Protein AF-A0A852BN38-F1 (afdb_monomer)

Sequence (106 aa):
ESTYECGECEKSFRHHSALVVHQRIHTGERPYECSVCGKNFRVGSNLLLHYRSHTDERPFSCLDCGKGFKHNSTLIRHRRIHTGEKPYECGKCGKSFSQSSSLTRH

Nearest PDB structures (foldseek):
  2i13-assembly2_B  TM=9.665E-01  e=1.133E-12  Mus musculus
  2i13-assembly1_A  TM=9.465E-01  e=7.130E-13  Mus musculus
  6e93-assembly1_A  TM=8.999E-01  e=1.951E-11  Homo sapiens
  6e94-assembly1_A  TM=8.976E-01  e=3.100E-11  Homo sapiens
  7eyi-assembly1_G  TM=8.535E-01  e=1.497E-11  Homo sapiens

Radius of gyration: 18.81 Å; Cα contacts (8 Å, |Δi|>4): 123; chains: 1; bounding box: 44×39×38 Å

pLDDT: mean 95.56, std 3.7, range [69.75, 98.25]

Mean predicted aligned error: 4.62 Å

Secondary structure (DSSP, 8-state):
---EE-TTSS-EESSHHHHHHHHHHHH----EE-TTT--EESSHHHHHHHHHHHS----EE-TTT--EESSHHHHHHHHHHHH----EE-TTT--EESSHHHHHH-

Solvent-accessible surface area (backbone atoms only — not comparable to full-atom values): 6521 Å² total; per-residue (Å²): 132,88,63,38,70,46,95,90,48,99,52,70,25,85,42,64,71,56,40,59,54,50,49,29,70,78,75,61,50,43,88,34,64,34,92,88,77,68,52,63,25,67,42,64,70,58,42,60,59,48,53,46,72,81,42,90,62,41,88,36,62,38,86,92,74,65,54,63,24,76,41,62,72,57,43,60,58,53,49,29,72,77,70,64,50,43,89,33,62,37,93,87,78,68,55,61,23,71,41,63,70,58,48,75,73,102

Organism: NCBI:txid1218682

Structure (mmCIF, N/CA/C/O backbone):
data_AF-A0A852BN38-F1
#
_entry.id   AF-A0A852BN38-F1
#
loop_
_atom_site.group_PDB
_atom_site.id
_atom_site.type_symbol
_atom_site.label_atom_id
_atom_site.label_alt_id
_atom_site.label_comp_id
_atom_site.label_asym_id
_atom_site.label_entity_id
_atom_site.label_seq_id
_atom_site.pdbx_PDB_ins_code
_atom_site.Cartn_x
_atom_site.Cartn_y
_atom_site.Cartn_z
_atom_site.occupancy
_atom_site.B_iso_or_equiv
_atom_site.auth_seq_id
_atom_site.auth_comp_id
_atom_site.auth_asym_id
_atom_site.auth_atom_id
_atom_site.pdbx_PDB_model_num
ATOM 1 N N . GLU A 1 1 ? 28.634 4.756 6.475 1.00 69.75 1 GLU A N 1
ATOM 2 C CA . GLU A 1 1 ? 28.032 3.599 5.778 1.00 69.75 1 GLU A CA 1
ATOM 3 C C . GLU A 1 1 ? 27.902 4.003 4.316 1.00 69.75 1 GLU A C 1
ATOM 5 O O . GLU A 1 1 ? 27.262 5.013 4.052 1.00 69.75 1 GLU A O 1
ATOM 10 N N . SER A 1 2 ? 28.619 3.353 3.397 1.00 77.38 2 SER A N 1
ATOM 11 C CA . SER A 1 2 ? 28.598 3.743 1.979 1.00 77.38 2 SER A CA 1
ATOM 12 C C . SER A 1 2 ? 27.236 3.405 1.373 1.00 77.38 2 SER A C 1
ATOM 14 O O . SER A 1 2 ? 26.768 2.276 1.510 1.00 77.38 2 SER A O 1
ATOM 16 N N . THR A 1 3 ? 26.595 4.379 0.727 1.00 93.56 3 THR A N 1
ATOM 17 C CA . THR A 1 3 ? 25.294 4.203 0.061 1.00 93.56 3 THR A CA 1
ATOM 18 C C . THR A 1 3 ? 25.458 4.215 -1.456 1.00 93.56 3 THR A C 1
ATOM 20 O O . THR A 1 3 ? 26.461 4.700 -1.971 1.00 93.56 3 THR A O 1
ATOM 23 N N . TYR A 1 4 ? 24.487 3.651 -2.168 1.00 95.75 4 TYR A N 1
ATOM 24 C CA . TYR A 1 4 ? 24.432 3.634 -3.626 1.00 95.75 4 TYR A CA 1
ATOM 25 C C . TYR A 1 4 ? 23.518 4.756 -4.109 1.00 95.75 4 TYR A C 1
ATOM 27 O O . TYR A 1 4 ? 22.318 4.730 -3.836 1.00 95.75 4 TYR A O 1
ATOM 35 N N . GLU A 1 5 ? 24.079 5.731 -4.810 1.00 96.31 5 GLU A N 1
ATOM 36 C CA . GLU A 1 5 ? 23.364 6.921 -5.273 1.00 96.31 5 GLU A CA 1
ATOM 37 C C . GLU A 1 5 ? 22.785 6.718 -6.677 1.00 96.31 5 GLU A C 1
ATOM 39 O O . GLU A 1 5 ? 23.382 6.057 -7.530 1.00 96.31 5 GLU A O 1
ATOM 44 N N . CYS A 1 6 ? 21.596 7.268 -6.919 1.00 96.69 6 CYS A N 1
ATOM 45 C CA . CYS A 1 6 ? 21.008 7.304 -8.250 1.00 96.69 6 CYS A CA 1
ATOM 46 C C . CYS A 1 6 ? 21.599 8.463 -9.062 1.00 96.69 6 CYS A C 1
ATOM 48 O O . CYS A 1 6 ? 21.598 9.601 -8.616 1.00 96.69 6 CYS A O 1
ATOM 50 N N . GLY A 1 7 ? 22.059 8.194 -10.286 1.00 95.69 7 GLY A N 1
ATOM 51 C CA . GLY A 1 7 ? 22.589 9.242 -11.170 1.00 95.69 7 GLY A CA 1
ATOM 52 C C . GLY A 1 7 ? 21.525 10.179 -11.760 1.00 95.69 7 GLY A C 1
ATOM 53 O O . GLY A 1 7 ? 21.869 11.205 -12.331 1.00 95.69 7 GLY A O 1
ATOM 54 N N . GLU A 1 8 ? 20.240 9.834 -11.637 1.00 96.12 8 GLU A N 1
ATOM 55 C CA . GLU A 1 8 ? 19.124 10.585 -12.231 1.00 96.12 8 GLU A CA 1
ATOM 56 C C . GLU A 1 8 ? 18.252 11.316 -11.198 1.00 96.12 8 GLU A C 1
ATOM 58 O O . GLU A 1 8 ? 17.352 12.076 -11.560 1.00 96.12 8 GLU A O 1
ATOM 63 N N . CYS A 1 9 ? 18.468 11.070 -9.903 1.00 96.12 9 CYS A N 1
ATOM 64 C CA . CYS A 1 9 ? 17.806 11.796 -8.823 1.00 96.12 9 CYS A CA 1
ATOM 65 C C . CYS A 1 9 ? 18.590 11.687 -7.513 1.00 96.12 9 CYS A C 1
ATOM 67 O O . CYS A 1 9 ? 19.410 10.800 -7.337 1.00 96.12 9 CYS A O 1
ATOM 69 N N . GLU A 1 10 ? 18.261 12.521 -6.533 1.00 94.56 10 GLU A N 1
ATOM 70 C CA . GLU A 1 10 ? 18.983 12.620 -5.253 1.00 94.56 10 GLU A CA 1
ATOM 71 C C . GLU A 1 10 ? 18.711 11.457 -4.271 1.00 94.56 10 GLU A C 1
ATOM 73 O O . GLU A 1 10 ? 18.860 11.594 -3.057 1.00 94.56 10 GLU A O 1
ATOM 78 N N . LYS A 1 11 ? 18.257 10.294 -4.758 1.00 96.50 11 LYS A N 1
ATOM 79 C CA . LYS A 1 11 ? 17.959 9.137 -3.903 1.00 96.50 11 LYS A CA 1
ATOM 80 C C . LYS A 1 11 ? 19.181 8.252 -3.724 1.00 96.50 11 LYS A C 1
ATOM 82 O O . LYS A 1 11 ? 19.798 7.828 -4.699 1.00 96.50 11 LYS A O 1
ATOM 87 N N . SER A 1 12 ? 19.441 7.879 -2.475 1.00 96.38 12 SER A N 1
ATOM 88 C CA . SER A 1 12 ? 20.456 6.901 -2.099 1.00 96.38 12 SER A CA 1
ATOM 89 C C . SER A 1 12 ? 19.835 5.635 -1.504 1.00 96.38 12 SER A C 1
ATOM 91 O O . SER A 1 12 ? 18.755 5.646 -0.906 1.00 96.38 12 SER A O 1
ATOM 93 N N . PHE A 1 13 ? 20.513 4.508 -1.703 1.00 96.44 13 PHE A N 1
ATOM 94 C CA . PHE A 1 13 ? 20.042 3.184 -1.321 1.00 96.44 13 PHE A CA 1
ATOM 95 C C . PHE A 1 13 ? 21.107 2.441 -0.530 1.00 96.44 13 PHE A C 1
ATOM 97 O O . PHE A 1 13 ? 22.295 2.500 -0.834 1.00 96.44 13 PHE A O 1
ATOM 104 N N . ARG A 1 14 ? 20.674 1.663 0.463 1.00 95.69 14 ARG A N 1
ATOM 105 C CA . ARG A 1 14 ? 21.578 0.833 1.270 1.00 95.69 14 ARG A CA 1
ATOM 106 C C . ARG A 1 14 ? 22.191 -0.329 0.484 1.00 95.69 14 ARG A C 1
ATOM 108 O O . ARG A 1 14 ? 23.298 -0.762 0.775 1.00 95.69 14 ARG A O 1
ATOM 115 N N . HIS A 1 15 ? 21.465 -0.848 -0.503 1.00 95.00 15 HIS A N 1
ATOM 116 C CA . HIS A 1 15 ? 21.872 -2.008 -1.291 1.00 95.00 15 HIS A CA 1
ATOM 117 C C . HIS A 1 15 ? 21.846 -1.677 -2.781 1.00 95.00 15 HIS A C 1
ATOM 119 O O . HIS A 1 15 ? 20.881 -1.083 -3.263 1.00 95.00 15 HIS A O 1
ATOM 125 N N . HIS A 1 16 ? 22.854 -2.144 -3.521 1.00 95.06 16 HIS A N 1
ATOM 126 C CA . HIS A 1 16 ? 22.928 -1.978 -4.974 1.00 95.06 16 HIS A CA 1
ATOM 127 C C . HIS A 1 16 ? 21.684 -2.529 -5.688 1.00 95.06 16 HIS A C 1
ATOM 129 O O . HIS A 1 16 ? 21.141 -1.892 -6.583 1.00 95.06 16 HIS A O 1
ATOM 135 N N . SER A 1 17 ? 21.164 -3.680 -5.248 1.00 94.56 17 SER A N 1
ATOM 136 C CA . SER A 1 17 ? 19.939 -4.268 -5.806 1.00 94.56 17 SER A CA 1
ATOM 137 C C . SER A 1 17 ? 18.724 -3.340 -5.695 1.00 94.56 17 SER A C 1
ATOM 139 O O . SER A 1 17 ? 17.889 -3.310 -6.598 1.00 94.56 17 SER A O 1
ATOM 141 N N . ALA A 1 18 ? 18.633 -2.549 -4.622 1.00 95.75 18 ALA A N 1
ATOM 142 C CA . ALA A 1 18 ? 17.571 -1.565 -4.457 1.00 95.75 18 ALA A CA 1
ATOM 143 C C . ALA A 1 18 ? 17.742 -0.379 -5.418 1.00 95.75 18 ALA A C 1
ATOM 145 O O . ALA A 1 18 ? 16.745 0.067 -5.984 1.00 95.75 18 ALA A O 1
ATOM 146 N N . LEU A 1 19 ? 18.981 0.071 -5.663 1.00 96.50 19 LEU A N 1
ATOM 147 C CA . LEU A 1 19 ? 19.276 1.078 -6.687 1.00 96.50 19 LEU A CA 1
ATOM 148 C C . LEU A 1 19 ? 18.883 0.581 -8.090 1.00 96.50 19 LEU A C 1
ATOM 150 O O . LEU A 1 19 ? 18.173 1.284 -8.804 1.00 96.50 19 LEU A O 1
ATOM 154 N N . VAL A 1 20 ? 19.258 -0.647 -8.461 1.00 95.69 20 VAL A N 1
ATOM 155 C CA . VAL A 1 20 ? 18.915 -1.236 -9.772 1.00 95.69 20 VAL A CA 1
ATOM 156 C C . VAL A 1 20 ? 17.399 -1.305 -9.972 1.00 95.69 20 VAL A C 1
ATOM 158 O O . VAL A 1 20 ? 16.873 -0.916 -11.013 1.00 95.69 20 VAL A O 1
ATOM 161 N N . VAL A 1 21 ? 16.656 -1.755 -8.957 1.00 96.25 21 VAL A N 1
ATOM 162 C CA . VAL A 1 21 ? 15.186 -1.770 -9.021 1.00 96.25 21 VAL A CA 1
ATOM 163 C C . VAL A 1 21 ? 14.616 -0.351 -9.098 1.00 96.25 21 VAL A C 1
ATOM 165 O O . VAL A 1 21 ? 13.630 -0.125 -9.802 1.00 96.25 21 VAL A O 1
ATOM 168 N N . HIS A 1 22 ? 15.215 0.608 -8.392 1.00 96.44 22 HIS A N 1
ATOM 169 C CA . HIS A 1 22 ? 14.811 2.008 -8.434 1.00 96.44 22 HIS A CA 1
ATOM 170 C C . HIS A 1 22 ? 15.004 2.632 -9.822 1.00 96.44 22 HIS A C 1
ATOM 172 O O . HIS A 1 22 ? 14.106 3.342 -10.273 1.00 96.44 22 HIS A O 1
ATOM 178 N N . GLN A 1 23 ? 16.091 2.320 -10.531 1.00 97.12 23 GLN A N 1
ATOM 179 C CA . GLN A 1 23 ? 16.360 2.834 -11.881 1.00 97.12 23 GLN A CA 1
ATOM 180 C C . GLN A 1 23 ? 15.243 2.507 -12.886 1.00 97.12 23 GLN A C 1
ATOM 182 O O . GLN A 1 23 ? 14.974 3.293 -13.790 1.00 97.12 23 GLN A O 1
ATOM 187 N N . ARG A 1 24 ? 14.469 1.435 -12.666 1.00 97.25 24 ARG A N 1
ATOM 188 C CA . ARG A 1 24 ? 13.256 1.128 -13.455 1.00 97.25 24 ARG A CA 1
ATOM 189 C C . ARG A 1 24 ? 12.181 2.216 -13.406 1.00 97.25 24 ARG A C 1
ATOM 191 O O . ARG A 1 24 ? 11.233 2.219 -14.197 1.00 97.25 24 ARG A O 1
ATOM 198 N N . ILE A 1 25 ? 12.257 3.119 -12.429 1.00 96.69 25 ILE A N 1
ATOM 199 C CA . ILE A 1 25 ? 11.385 4.292 -12.358 1.00 96.69 25 ILE A CA 1
ATOM 200 C C . ILE A 1 25 ? 11.671 5.244 -13.509 1.00 96.69 25 ILE A C 1
ATOM 202 O O . ILE A 1 25 ? 10.716 5.726 -14.118 1.00 96.69 25 ILE A O 1
ATOM 206 N N . HIS A 1 26 ? 12.949 5.427 -13.808 1.00 96.75 26 HIS A N 1
ATOM 207 C CA . HIS A 1 26 ? 13.458 6.316 -14.832 1.00 96.75 26 HIS A CA 1
ATOM 208 C C . HIS A 1 26 ? 13.314 5.724 -16.233 1.00 96.75 26 HIS A C 1
ATOM 210 O O . HIS A 1 26 ? 12.730 6.347 -17.113 1.00 96.75 26 HIS A O 1
ATOM 216 N N . THR A 1 27 ? 13.730 4.469 -16.413 1.00 96.19 27 THR A N 1
ATOM 217 C CA . THR A 1 27 ? 13.652 3.787 -17.718 1.00 96.19 27 THR A CA 1
ATOM 218 C C . THR A 1 27 ? 12.229 3.391 -18.113 1.00 96.19 27 THR A C 1
ATOM 220 O O . THR A 1 27 ? 11.961 3.074 -19.267 1.00 96.19 27 THR A O 1
ATOM 223 N N . GLY A 1 28 ? 11.307 3.342 -17.148 1.00 95.81 28 GLY A N 1
ATOM 224 C CA . GLY A 1 28 ? 9.951 2.843 -17.365 1.00 95.81 28 GLY A CA 1
ATOM 225 C C . GLY A 1 28 ? 9.844 1.317 -17.464 1.00 95.81 28 GLY A C 1
ATOM 226 O O . GLY A 1 28 ? 8.726 0.820 -17.594 1.00 95.81 28 GLY A O 1
ATOM 227 N N . GLU A 1 29 ? 10.950 0.574 -17.341 1.00 97.31 29 GLU A N 1
ATOM 228 C CA . GLU A 1 29 ? 10.983 -0.889 -17.438 1.00 97.31 29 GLU A CA 1
ATOM 229 C C . GLU A 1 29 ? 10.033 -1.547 -16.420 1.00 97.31 29 GLU A C 1
ATOM 231 O O . GLU A 1 29 ? 10.055 -1.250 -15.222 1.00 97.31 29 GLU A O 1
ATOM 236 N N . ARG A 1 30 ? 9.189 -2.476 -16.882 1.00 97.25 30 ARG A N 1
ATOM 237 C CA . ARG A 1 30 ? 8.262 -3.247 -16.037 1.00 97.25 30 ARG A CA 1
ATOM 238 C C . ARG A 1 30 ? 8.322 -4.736 -16.399 1.00 97.25 30 ARG A C 1
ATOM 240 O O . ARG A 1 30 ? 7.440 -5.217 -17.104 1.00 97.25 30 ARG A O 1
ATOM 247 N N . PRO A 1 31 ? 9.336 -5.475 -15.918 1.00 96.94 31 PRO A N 1
ATOM 248 C CA . PRO A 1 31 ? 9.600 -6.842 -16.384 1.00 96.94 31 PRO A CA 1
ATOM 249 C C . PRO A 1 31 ? 8.546 -7.873 -15.981 1.00 96.94 31 PRO A C 1
ATOM 251 O O . PRO A 1 31 ? 8.499 -8.961 -16.540 1.00 96.94 31 PRO A O 1
ATOM 254 N N . TYR A 1 32 ? 7.738 -7.574 -14.963 1.00 98.06 32 TYR A N 1
ATOM 255 C CA . TYR A 1 32 ? 6.848 -8.556 -14.353 1.00 98.06 32 TYR A CA 1
ATOM 256 C C . TYR A 1 32 ? 5.422 -8.360 -14.847 1.00 98.06 32 TYR A C 1
ATOM 258 O O . TYR A 1 32 ? 4.750 -7.427 -14.414 1.00 98.06 32 TYR A O 1
ATOM 266 N N . GLU A 1 33 ? 4.954 -9.234 -15.729 1.00 98.12 33 GLU A N 1
ATOM 267 C CA . GLU A 1 33 ? 3.604 -9.192 -16.291 1.00 98.12 33 GLU A CA 1
ATOM 268 C C . GLU A 1 33 ? 2.618 -10.070 -15.510 1.00 98.12 33 GLU A C 1
ATOM 270 O O . GLU A 1 33 ? 2.939 -11.177 -15.075 1.00 98.12 33 GLU A O 1
ATOM 275 N N . CYS A 1 34 ? 1.395 -9.577 -15.334 1.00 97.94 34 CYS A N 1
ATOM 276 C CA . CYS A 1 34 ? 0.280 -10.374 -14.853 1.00 97.94 34 CYS A CA 1
ATOM 277 C C . CYS A 1 34 ? -0.323 -11.194 -15.990 1.00 97.94 34 CYS A C 1
ATOM 279 O O . CYS A 1 34 ? -0.936 -10.629 -16.890 1.00 97.94 34 CYS A O 1
ATOM 281 N N . SER A 1 35 ? -0.259 -12.520 -15.892 1.00 97.19 35 SER A N 1
ATOM 282 C CA . SER A 1 35 ? -0.818 -13.420 -16.909 1.00 97.19 35 SER A CA 1
ATOM 283 C C . SER A 1 35 ? -2.348 -13.379 -17.012 1.00 97.19 35 SER A C 1
ATOM 285 O O . SER A 1 35 ? -2.905 -13.870 -17.985 1.00 97.19 35 SER A O 1
ATOM 287 N N . VAL A 1 36 ? -3.039 -12.801 -16.022 1.00 96.88 36 VAL A N 1
ATOM 288 C CA . VAL A 1 36 ? -4.509 -12.717 -15.998 1.00 96.88 36 VAL A CA 1
ATOM 289 C C . VAL A 1 36 ? -5.024 -11.473 -16.727 1.00 96.88 36 VAL A C 1
ATOM 291 O O . VAL A 1 36 ? -6.076 -11.531 -17.353 1.00 96.88 36 VAL A O 1
ATOM 294 N N . CYS A 1 37 ? -4.320 -10.339 -16.647 1.00 97.38 37 CYS A N 1
ATOM 295 C CA . CYS A 1 37 ? -4.798 -9.070 -17.216 1.00 97.38 37 CYS A CA 1
ATOM 296 C C . CYS A 1 37 ? -3.766 -8.297 -18.051 1.00 97.38 37 CYS A C 1
ATOM 298 O O . CYS A 1 37 ? -4.039 -7.169 -18.453 1.00 97.38 37 CYS A O 1
ATOM 300 N N . GLY A 1 38 ? -2.573 -8.855 -18.270 1.00 97.25 38 GLY A N 1
ATOM 301 C CA . GLY A 1 38 ? -1.486 -8.235 -19.036 1.00 97.25 38 GLY A CA 1
ATOM 302 C C . GLY A 1 38 ? -0.809 -7.049 -18.344 1.00 97.25 38 GLY A C 1
ATOM 303 O O . GLY A 1 38 ? 0.021 -6.368 -18.933 1.00 97.25 38 GLY A O 1
ATOM 304 N N . LYS A 1 39 ? -1.155 -6.735 -17.088 1.00 97.88 39 LYS A N 1
ATOM 305 C CA . LYS A 1 39 ? -0.597 -5.566 -16.394 1.00 97.88 39 LYS A CA 1
ATOM 306 C C . LYS A 1 39 ? 0.848 -5.806 -15.952 1.00 97.88 39 LYS A C 1
ATOM 308 O O . LYS A 1 39 ? 1.120 -6.765 -15.234 1.00 97.88 39 LYS A O 1
ATOM 313 N N . ASN A 1 40 ? 1.752 -4.882 -16.284 1.00 97.50 40 ASN A N 1
ATOM 314 C CA . ASN A 1 40 ? 3.169 -4.978 -15.919 1.00 97.50 40 ASN A CA 1
ATOM 315 C C . ASN A 1 40 ? 3.549 -4.212 -14.635 1.00 97.50 40 ASN A C 1
ATOM 317 O O . ASN A 1 40 ? 3.032 -3.128 -14.339 1.00 97.50 40 ASN A O 1
ATOM 321 N N . PHE A 1 41 ? 4.544 -4.737 -13.916 1.00 97.56 41 PHE A N 1
ATOM 322 C CA . PHE A 1 41 ? 5.085 -4.222 -12.659 1.00 97.56 41 PHE A CA 1
ATOM 323 C C . PHE A 1 41 ? 6.616 -4.131 -12.699 1.00 97.56 41 PHE A C 1
ATOM 325 O O . PHE A 1 41 ? 7.295 -4.931 -13.337 1.00 97.56 41 PHE A O 1
ATOM 332 N N . ARG A 1 42 ? 7.179 -3.162 -11.962 1.00 96.06 42 ARG A N 1
ATOM 333 C CA . ARG A 1 42 ? 8.640 -2.974 -11.819 1.00 96.06 42 ARG A CA 1
ATOM 334 C C . ARG A 1 42 ? 9.299 -3.998 -10.890 1.00 96.06 42 ARG A C 1
ATOM 336 O O . ARG A 1 42 ? 10.501 -4.228 -10.985 1.00 96.06 42 ARG A O 1
ATOM 343 N N . VAL A 1 43 ? 8.523 -4.578 -9.970 1.00 96.25 43 VAL A N 1
ATOM 344 C CA . VAL A 1 43 ? 8.998 -5.465 -8.894 1.00 96.25 43 VAL A CA 1
ATOM 345 C C . VAL A 1 43 ? 8.083 -6.682 -8.795 1.00 96.25 43 VAL A C 1
ATOM 347 O O . VAL A 1 43 ? 6.863 -6.520 -8.759 1.00 96.25 43 VAL A O 1
ATOM 350 N N . GLY A 1 44 ? 8.657 -7.884 -8.699 1.00 96.25 44 GLY A N 1
ATOM 351 C CA . GLY A 1 44 ? 7.897 -9.139 -8.659 1.00 96.25 44 GLY A CA 1
ATOM 352 C C . GLY A 1 44 ? 6.973 -9.267 -7.443 1.00 96.25 44 GLY A C 1
ATOM 353 O O . GLY A 1 44 ? 5.856 -9.760 -7.566 1.00 96.25 44 GLY A O 1
ATOM 354 N N . SER A 1 45 ? 7.367 -8.735 -6.283 1.00 93.81 45 SER A N 1
ATOM 355 C CA . SER A 1 45 ? 6.504 -8.707 -5.092 1.00 93.81 45 SER A CA 1
ATOM 356 C C . SER A 1 45 ? 5.228 -7.882 -5.301 1.00 93.81 45 SER A C 1
ATOM 358 O O . SER A 1 45 ? 4.175 -8.247 -4.780 1.00 93.81 45 SER A O 1
ATOM 360 N N . ASN A 1 46 ? 5.283 -6.817 -6.109 1.00 95.12 46 ASN A N 1
ATOM 361 C CA . ASN A 1 46 ? 4.098 -6.033 -6.463 1.00 95.12 46 ASN A CA 1
ATOM 362 C C . ASN A 1 46 ? 3.167 -6.807 -7.400 1.00 95.12 46 ASN A C 1
ATOM 364 O O . ASN A 1 46 ? 1.952 -6.701 -7.251 1.00 95.12 46 ASN A O 1
ATOM 368 N N . LEU A 1 47 ? 3.717 -7.606 -8.321 1.00 96.12 47 LEU A N 1
ATOM 369 C CA . LEU A 1 47 ? 2.925 -8.518 -9.147 1.00 96.12 47 LEU A CA 1
ATOM 370 C C . LEU A 1 47 ? 2.234 -9.585 -8.278 1.00 96.12 47 LEU A C 1
ATOM 372 O O . LEU A 1 47 ? 1.031 -9.794 -8.407 1.00 96.12 47 LEU A O 1
ATOM 376 N N . LEU A 1 48 ? 2.957 -10.206 -7.339 1.00 92.94 48 LEU A N 1
ATOM 377 C CA . LEU A 1 48 ? 2.378 -11.188 -6.414 1.00 92.94 48 LEU A CA 1
ATOM 378 C C . LEU A 1 48 ? 1.247 -10.581 -5.571 1.00 92.94 48 LEU A C 1
ATOM 380 O O . LEU A 1 48 ? 0.187 -11.180 -5.404 1.00 92.94 48 LEU A O 1
ATOM 384 N N . LEU A 1 49 ? 1.450 -9.360 -5.074 1.00 91.56 49 LEU A N 1
ATOM 385 C CA . LEU A 1 49 ? 0.421 -8.626 -4.346 1.00 91.56 49 LEU A CA 1
ATOM 386 C C . LEU A 1 49 ? -0.795 -8.320 -5.230 1.00 91.56 49 LEU A C 1
ATOM 388 O O . LEU A 1 49 ? -1.932 -8.408 -4.767 1.00 91.56 49 LEU A O 1
ATOM 392 N N . HIS A 1 50 ? -0.554 -7.968 -6.492 1.00 93.81 50 HIS A N 1
ATOM 393 C CA . HIS A 1 50 ? -1.595 -7.686 -7.466 1.00 93.81 50 HIS A CA 1
ATOM 394 C C . HIS A 1 50 ? -2.421 -8.922 -7.826 1.00 93.81 50 HIS A C 1
ATOM 396 O O . HIS A 1 50 ? -3.631 -8.776 -7.987 1.00 93.81 50 HIS A O 1
ATOM 402 N N . TYR A 1 51 ? -1.841 -10.126 -7.873 1.00 93.44 51 TYR A N 1
ATOM 403 C CA . TYR A 1 51 ? -2.609 -11.354 -8.124 1.00 93.44 51 TYR A CA 1
ATOM 404 C C . TYR A 1 51 ? -3.768 -11.540 -7.138 1.00 93.44 51 TYR A C 1
ATOM 406 O O . TYR A 1 51 ? -4.846 -11.977 -7.536 1.00 93.44 51 TYR A O 1
ATOM 414 N N . ARG A 1 52 ? -3.624 -11.072 -5.892 1.00 90.62 52 ARG A N 1
ATOM 415 C CA . ARG A 1 52 ? -4.721 -11.079 -4.907 1.00 90.62 52 ARG A CA 1
ATOM 416 C C . ARG A 1 52 ? -5.919 -10.225 -5.319 1.00 90.62 52 ARG A C 1
ATOM 418 O O . ARG A 1 52 ? -7.006 -10.376 -4.773 1.00 90.62 52 ARG A O 1
ATOM 425 N N . SER A 1 53 ? -5.754 -9.291 -6.254 1.00 91.12 53 SER A N 1
ATOM 426 C CA . SER A 1 53 ? -6.876 -8.524 -6.800 1.00 91.12 53 SER A CA 1
ATOM 427 C C . SER A 1 53 ? -7.777 -9.370 -7.701 1.00 91.12 53 SER A C 1
ATOM 429 O O . SER A 1 53 ? -8.979 -9.126 -7.694 1.00 91.12 53 SER A O 1
ATOM 431 N N . HIS A 1 54 ? -7.228 -10.394 -8.364 1.00 93.31 54 HIS A N 1
ATOM 432 C CA . HIS A 1 54 ? -7.971 -11.342 -9.201 1.00 93.31 54 HIS A CA 1
ATOM 433 C C . HIS A 1 54 ? -8.664 -12.443 -8.395 1.00 93.31 54 HIS A C 1
ATOM 435 O O . HIS A 1 54 ? -9.628 -13.031 -8.869 1.00 93.31 54 HIS A O 1
ATOM 441 N N . THR A 1 55 ? -8.198 -12.710 -7.177 1.00 89.38 55 THR A N 1
ATOM 442 C CA . THR A 1 55 ? -8.796 -13.696 -6.270 1.00 89.38 55 THR A CA 1
ATOM 443 C C . THR A 1 55 ? -9.662 -13.017 -5.212 1.00 89.38 55 THR A C 1
ATOM 445 O O . THR A 1 55 ? -9.355 -11.903 -4.786 1.00 89.38 55 THR A O 1
ATOM 448 N N . ASP A 1 56 ? -10.663 -13.705 -4.669 1.00 88.31 56 ASP A N 1
ATOM 449 C CA . ASP A 1 56 ? -11.405 -13.230 -3.487 1.00 88.31 56 ASP A CA 1
ATOM 450 C C . ASP A 1 56 ? -10.735 -13.564 -2.145 1.00 88.31 56 ASP A C 1
ATOM 452 O O . ASP A 1 56 ? -11.306 -13.332 -1.078 1.00 88.31 56 ASP A O 1
ATOM 456 N N . GLU A 1 57 ? -9.487 -14.039 -2.180 1.00 89.56 57 GLU A N 1
ATOM 457 C CA . GLU A 1 57 ? -8.696 -14.347 -0.993 1.00 89.56 57 GLU A CA 1
ATOM 458 C C . GLU A 1 57 ? -8.535 -13.120 -0.076 1.00 89.56 57 GLU A C 1
ATOM 460 O O . GLU A 1 57 ? -8.086 -12.040 -0.481 1.00 89.56 57 GLU A O 1
ATOM 465 N N . ARG A 1 58 ? -8.894 -13.294 1.198 1.00 92.56 58 ARG A N 1
ATOM 466 C CA . ARG A 1 58 ? -8.797 -12.275 2.251 1.00 92.56 58 ARG A CA 1
ATOM 467 C C . ARG A 1 58 ? -8.046 -12.850 3.453 1.00 92.56 58 ARG A C 1
ATOM 469 O O . ARG A 1 58 ? -8.670 -13.128 4.474 1.00 92.56 58 ARG A O 1
ATOM 476 N N . PRO A 1 59 ? -6.717 -13.019 3.352 1.00 92.62 59 PRO A N 1
ATOM 477 C CA . PRO A 1 59 ? -5.933 -13.716 4.372 1.00 92.62 59 PRO A CA 1
ATOM 478 C C . PRO A 1 59 ? -5.809 -12.931 5.686 1.00 92.62 59 PRO A C 1
ATOM 480 O O . PRO A 1 59 ? -5.373 -13.479 6.693 1.00 92.62 59 PRO A O 1
ATOM 483 N N . PHE A 1 60 ? -6.177 -11.646 5.700 1.00 95.62 60 PHE A N 1
ATOM 484 C CA . PHE A 1 60 ? -6.086 -10.798 6.886 1.00 95.62 60 PHE A CA 1
ATOM 485 C C . PHE A 1 60 ? -7.477 -10.504 7.440 1.00 95.62 60 PHE A C 1
ATOM 487 O O . PHE A 1 60 ? -8.223 -9.727 6.847 1.00 95.62 60 PHE A O 1
ATOM 494 N N . SER A 1 61 ? -7.822 -11.078 8.587 1.00 97.56 61 SER A N 1
ATOM 495 C CA . SER A 1 61 ? -9.105 -10.861 9.262 1.00 97.56 61 SER A CA 1
ATOM 496 C C . SER A 1 61 ? -8.972 -9.933 10.467 1.00 97.56 61 SER A C 1
ATOM 498 O O . SER A 1 61 ? -8.012 -10.000 11.232 1.00 97.56 61 SER A O 1
ATOM 500 N N . CYS A 1 62 ? -9.962 -9.066 10.659 1.00 97.94 62 CYS A N 1
ATOM 501 C CA . CYS A 1 62 ? -10.103 -8.300 11.890 1.00 97.94 62 CYS A CA 1
ATOM 502 C C . CYS A 1 62 ? -10.671 -9.194 12.992 1.00 97.94 62 CYS A C 1
ATOM 504 O O . CYS A 1 62 ? -11.740 -9.767 12.814 1.00 97.94 62 CYS A O 1
ATOM 506 N N . LEU A 1 63 ? -9.975 -9.288 14.125 1.00 96.62 63 LEU A N 1
ATOM 507 C CA . LEU A 1 63 ? -10.433 -10.088 15.265 1.00 96.62 63 LEU A CA 1
ATOM 508 C C . LEU A 1 63 ? -11.634 -9.456 15.982 1.00 96.62 63 LEU A C 1
ATOM 510 O O . LEU A 1 63 ? -12.459 -10.181 16.520 1.00 96.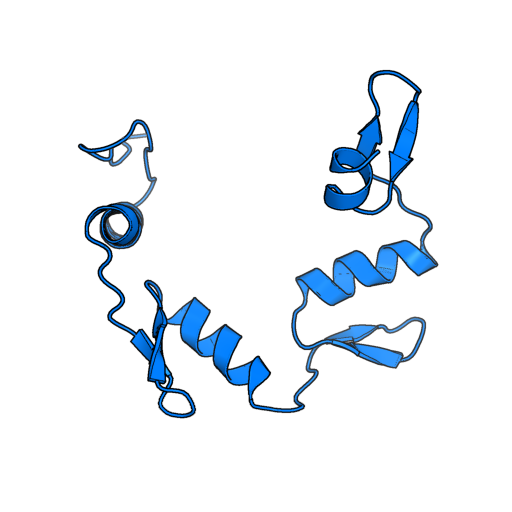62 63 LEU A O 1
ATOM 514 N N . ASP A 1 64 ? -11.772 -8.129 15.923 1.00 96.25 64 ASP A N 1
ATOM 515 C CA . ASP A 1 64 ? -12.854 -7.406 16.602 1.00 96.25 64 ASP A CA 1
ATOM 516 C C . ASP A 1 64 ? -14.215 -7.576 15.896 1.00 96.25 64 ASP A C 1
ATOM 518 O O . ASP A 1 64 ? -15.260 -7.520 16.535 1.00 96.25 64 ASP A O 1
ATOM 522 N N . CYS A 1 65 ? -14.230 -7.765 14.568 1.00 97.31 65 CYS A N 1
ATOM 523 C CA . CYS A 1 65 ? -15.4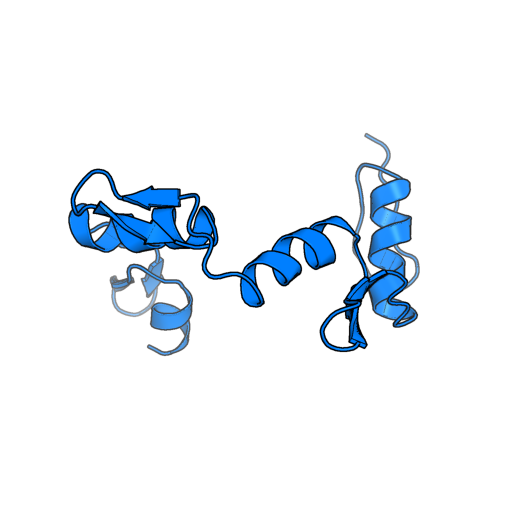75 -7.805 13.781 1.00 97.31 65 CYS A CA 1
ATOM 524 C C . CYS A 1 65 ? -15.533 -8.879 12.679 1.00 97.31 65 CYS A C 1
ATOM 526 O O . CYS A 1 65 ? -16.458 -8.883 11.870 1.00 97.31 65 CYS A O 1
ATOM 528 N N . GLY A 1 66 ? -14.525 -9.746 12.571 1.00 96.62 66 GLY A N 1
ATOM 529 C CA . GLY A 1 66 ? -14.448 -10.824 11.575 1.00 96.62 66 GLY A CA 1
ATOM 530 C C . GLY A 1 66 ? -14.199 -10.380 10.127 1.00 96.62 66 GLY A C 1
ATOM 531 O O . GLY A 1 66 ? -14.019 -11.216 9.244 1.00 96.62 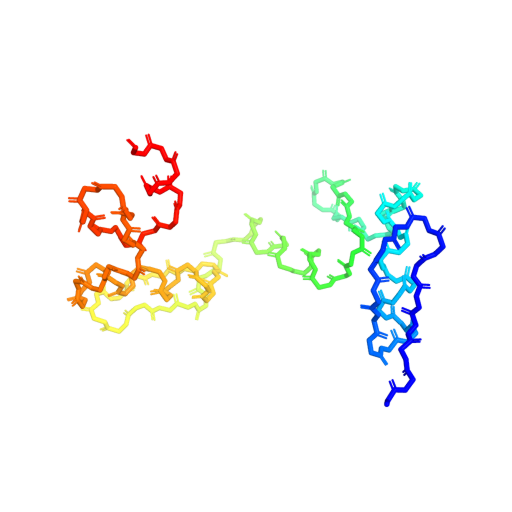66 GLY A O 1
ATOM 532 N N . LYS A 1 67 ? -14.163 -9.073 9.833 1.00 97.38 67 LYS A N 1
ATOM 533 C CA . LYS A 1 67 ? -14.041 -8.572 8.455 1.00 97.38 67 LYS A CA 1
ATOM 534 C C . LYS A 1 67 ? -12.688 -8.935 7.827 1.00 97.38 67 LYS A C 1
ATOM 536 O O . LYS A 1 67 ? -11.640 -8.615 8.385 1.00 97.38 67 LYS A O 1
ATOM 541 N N . GLY A 1 68 ? -12.718 -9.546 6.639 1.00 96.31 68 GLY A N 1
ATOM 542 C CA . GLY A 1 68 ? -11.528 -9.945 5.876 1.00 96.31 68 GLY A CA 1
ATOM 543 C C . GLY A 1 68 ? -11.006 -8.882 4.895 1.00 96.31 68 GLY A C 1
ATOM 544 O O . GLY A 1 68 ? -11.779 -8.176 4.236 1.00 96.31 68 GLY A O 1
ATOM 545 N N . PHE A 1 69 ? -9.684 -8.820 4.729 1.00 95.19 69 PHE A N 1
ATOM 546 C CA . PHE A 1 69 ? -8.949 -7.878 3.883 1.00 95.19 69 PHE A CA 1
ATOM 547 C C . PHE A 1 69 ? -7.888 -8.582 3.026 1.00 95.19 69 PHE A C 1
ATOM 549 O O . PHE A 1 69 ? -7.235 -9.528 3.462 1.00 95.19 69 PHE A O 1
ATOM 556 N N . LYS A 1 70 ? -7.662 -8.061 1.811 1.00 92.38 70 LYS A N 1
ATOM 557 C CA . LYS A 1 70 ? -6.634 -8.558 0.872 1.00 92.38 70 LYS A CA 1
ATOM 558 C C . LYS A 1 70 ? -5.199 -8.173 1.277 1.00 92.38 70 LYS A C 1
ATOM 560 O O . LYS A 1 70 ? -4.227 -8.819 0.877 1.00 92.38 70 LYS A O 1
ATOM 565 N N . HIS A 1 71 ? -5.048 -7.103 2.065 1.00 91.94 71 HIS A N 1
ATOM 566 C CA . HIS A 1 71 ? -3.754 -6.536 2.462 1.00 91.94 71 HIS A CA 1
ATOM 567 C C . HIS A 1 71 ? -3.715 -6.187 3.954 1.00 91.94 71 HIS A C 1
ATOM 569 O O . HIS A 1 71 ? -4.634 -5.541 4.461 1.00 91.94 71 HIS A O 1
ATOM 575 N N . ASN A 1 72 ? -2.605 -6.515 4.623 1.00 93.81 72 ASN A N 1
ATOM 576 C CA . ASN A 1 72 ? -2.396 -6.227 6.045 1.00 93.81 72 ASN A CA 1
ATOM 577 C C . ASN A 1 72 ? -2.483 -4.725 6.368 1.00 93.81 72 ASN A C 1
ATOM 579 O O . ASN A 1 72 ? -3.143 -4.322 7.317 1.00 93.81 72 ASN A O 1
ATOM 583 N N . SER A 1 73 ? -1.902 -3.865 5.526 1.00 93.56 73 SER A N 1
ATOM 584 C CA . SER A 1 73 ? -1.991 -2.405 5.691 1.00 93.56 73 SER A CA 1
ATOM 585 C C . SER A 1 73 ? -3.437 -1.895 5.720 1.00 93.56 73 SER A C 1
ATOM 587 O O . SER A 1 73 ? -3.757 -0.948 6.439 1.00 93.56 73 SER A O 1
ATOM 5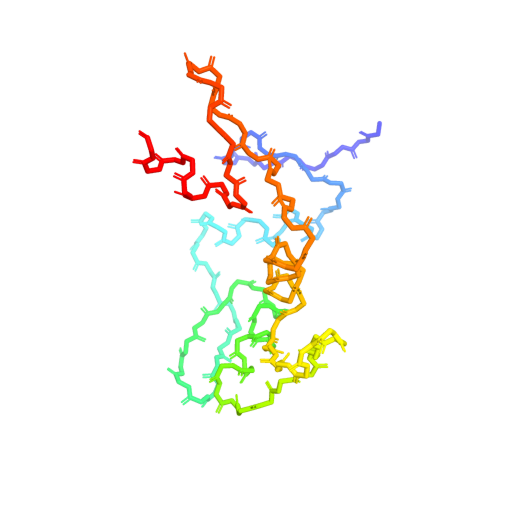89 N N . THR A 1 74 ? -4.336 -2.550 4.976 1.00 95.38 74 THR A N 1
ATOM 590 C CA . THR A 1 74 ? -5.762 -2.207 4.976 1.00 95.38 74 THR A CA 1
ATOM 591 C C . THR A 1 74 ? -6.440 -2.651 6.269 1.00 95.38 74 THR A C 1
ATOM 593 O O . THR A 1 74 ? -7.247 -1.889 6.797 1.00 95.38 74 THR A O 1
ATOM 596 N N . LEU A 1 75 ? -6.077 -3.822 6.808 1.00 97.19 75 LEU A N 1
ATOM 597 C CA . LEU A 1 75 ? -6.536 -4.283 8.120 1.00 97.19 75 LEU A CA 1
ATOM 598 C C . LEU A 1 75 ? -6.069 -3.337 9.238 1.00 97.19 75 LEU A C 1
ATOM 600 O O . LEU A 1 75 ? -6.891 -2.894 10.033 1.00 97.19 75 LEU A O 1
ATOM 604 N N . ILE A 1 76 ? -4.785 -2.969 9.274 1.00 96.38 76 ILE A N 1
ATOM 605 C CA . ILE A 1 76 ? -4.240 -2.044 10.284 1.00 96.38 76 ILE A CA 1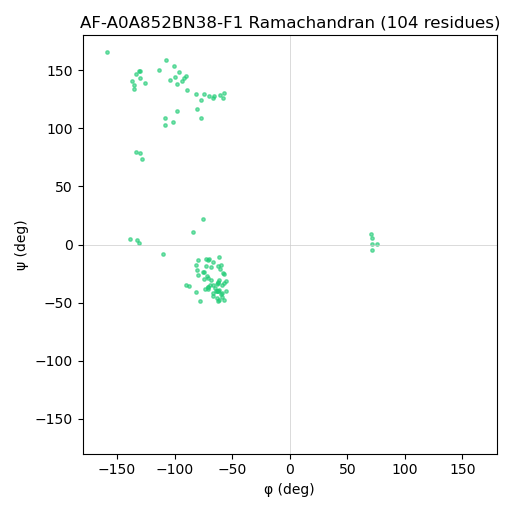
ATOM 606 C C . ILE A 1 76 ? -5.001 -0.715 10.258 1.00 96.38 76 ILE A C 1
ATOM 608 O O . ILE A 1 76 ? -5.462 -0.236 11.291 1.00 96.38 76 ILE A O 1
ATOM 612 N N . ARG A 1 77 ? -5.209 -0.145 9.066 1.00 97.00 77 ARG A N 1
ATOM 613 C CA . ARG A 1 77 ? -6.002 1.079 8.907 1.00 97.00 77 ARG A CA 1
ATOM 614 C C . ARG A 1 77 ? -7.453 0.892 9.348 1.00 97.00 77 ARG A C 1
ATOM 616 O O . ARG A 1 77 ? -8.017 1.798 9.949 1.00 97.00 77 ARG A O 1
ATOM 623 N N . HIS A 1 78 ? -8.062 -0.251 9.040 1.00 97.62 78 HIS A N 1
ATOM 624 C CA . HIS A 1 78 ? -9.426 -0.560 9.461 1.00 97.62 78 HIS A CA 1
ATOM 625 C C . HIS A 1 78 ? -9.556 -0.626 10.985 1.00 97.62 78 HIS A C 1
ATOM 627 O O . HIS A 1 78 ? -10.522 -0.087 11.517 1.00 97.62 7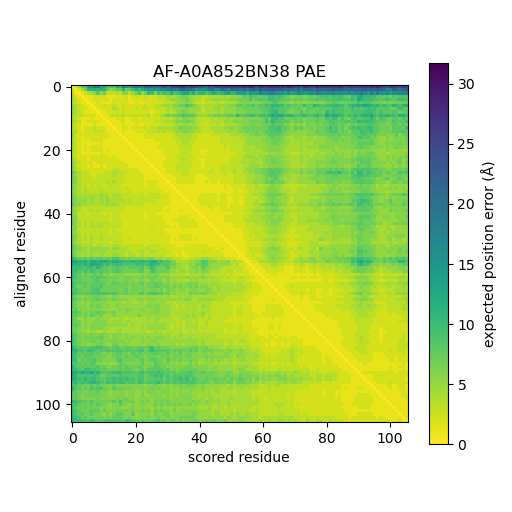8 HIS A O 1
ATOM 633 N N . ARG A 1 79 ? -8.578 -1.208 11.691 1.00 97.56 79 ARG A N 1
ATOM 634 C CA . ARG A 1 79 ? -8.598 -1.310 13.160 1.00 97.56 79 ARG A CA 1
ATOM 635 C C . ARG A 1 79 ? -8.691 0.043 13.866 1.00 97.56 79 ARG A C 1
ATOM 637 O O . ARG A 1 79 ? -9.243 0.106 14.956 1.00 97.56 79 ARG A O 1
ATOM 644 N N . ARG A 1 80 ? -8.253 1.131 13.223 1.00 97.31 80 ARG A N 1
ATOM 645 C CA . ARG A 1 80 ? -8.420 2.499 13.747 1.00 97.31 80 ARG A CA 1
ATOM 646 C C . ARG A 1 80 ? -9.876 2.910 13.945 1.00 97.31 80 ARG A C 1
ATOM 648 O O . ARG A 1 80 ? -10.151 3.825 14.708 1.00 97.31 80 ARG A O 1
ATOM 655 N N . ILE A 1 81 ? -10.813 2.249 13.264 1.00 96.81 81 ILE A N 1
ATOM 656 C CA . ILE A 1 81 ? -12.249 2.465 13.470 1.00 96.81 81 ILE A CA 1
ATOM 657 C C . ILE A 1 81 ? -12.677 1.944 14.847 1.00 96.81 81 ILE A C 1
ATOM 659 O O . ILE A 1 81 ? -13.518 2.566 15.484 1.00 96.81 81 ILE A O 1
ATOM 663 N N . HIS A 1 82 ? -12.070 0.851 15.318 1.00 97.12 82 HIS A N 1
ATOM 664 C CA . HIS A 1 82 ? -12.363 0.264 16.628 1.00 97.12 82 HIS A CA 1
ATOM 665 C C . HIS A 1 82 ? -11.634 0.991 17.754 1.00 97.12 82 HIS A C 1
ATOM 667 O O . HIS A 1 82 ? -12.210 1.238 18.804 1.00 97.12 82 HIS A O 1
ATOM 673 N N . THR A 1 83 ? -10.372 1.370 17.532 1.00 96.25 83 THR A N 1
ATOM 674 C CA . THR A 1 83 ? -9.566 2.060 18.554 1.00 96.25 83 THR A CA 1
ATOM 675 C C . THR A 1 83 ? -9.835 3.561 18.634 1.00 96.25 83 THR A C 1
ATOM 677 O O . THR A 1 83 ? -9.443 4.200 19.604 1.00 96.25 83 THR A O 1
ATOM 680 N N . GLY A 1 84 ? -10.443 4.153 17.602 1.00 96.31 84 GLY A N 1
ATOM 681 C CA . GLY A 1 84 ? -10.612 5.603 17.487 1.00 96.31 84 GLY A CA 1
ATOM 682 C C . GLY A 1 84 ? -9.316 6.374 17.204 1.00 96.31 84 GLY A C 1
ATOM 683 O O . GLY A 1 84 ? -9.330 7.603 17.238 1.00 96.31 84 GLY A O 1
ATOM 684 N N . GLU A 1 85 ? -8.205 5.688 16.911 1.00 97.56 85 GLU A N 1
ATOM 685 C CA . GLU A 1 85 ? -6.894 6.301 16.668 1.00 97.56 85 GLU A CA 1
ATOM 686 C C . GLU A 1 85 ? -6.929 7.257 15.458 1.00 97.56 85 GLU A C 1
ATOM 688 O O . GLU A 1 85 ? -7.344 6.895 14.348 1.00 97.56 85 GLU A O 1
ATOM 693 N N . LYS A 1 86 ? -6.439 8.487 15.656 1.00 97.38 86 LYS A N 1
ATOM 694 C CA . LYS A 1 86 ? -6.374 9.534 14.625 1.00 97.38 86 LYS A CA 1
ATOM 695 C C . LYS A 1 86 ? -4.972 10.153 14.541 1.00 97.38 86 LYS A C 1
ATOM 697 O O . LYS A 1 86 ? -4.771 11.247 15.049 1.00 97.38 86 LYS A O 1
ATOM 702 N N . PRO A 1 87 ? -4.005 9.479 13.891 1.00 96.94 87 PRO A N 1
ATOM 703 C CA . PRO A 1 87 ? -2.596 9.889 13.927 1.00 96.94 87 PRO A CA 1
ATOM 704 C C . PRO A 1 87 ? -2.268 11.164 13.149 1.00 96.94 87 PRO A C 1
ATOM 706 O O . PRO A 1 87 ? -1.149 11.656 13.234 1.00 96.94 87 PRO A O 1
ATOM 709 N N . TYR A 1 88 ? -3.185 11.636 12.304 1.00 98.00 88 TYR A N 1
ATOM 710 C CA . TYR A 1 88 ? -2.902 12.711 11.360 1.00 98.00 88 TYR A CA 1
ATOM 711 C C . TYR A 1 88 ? -3.607 13.982 11.802 1.00 98.00 88 TYR A C 1
ATOM 713 O O . TYR A 1 88 ? -4.811 14.117 11.595 1.00 98.00 88 TYR A O 1
ATOM 721 N N . GLU A 1 89 ? -2.860 14.908 12.387 1.00 98.25 89 GLU A N 1
ATO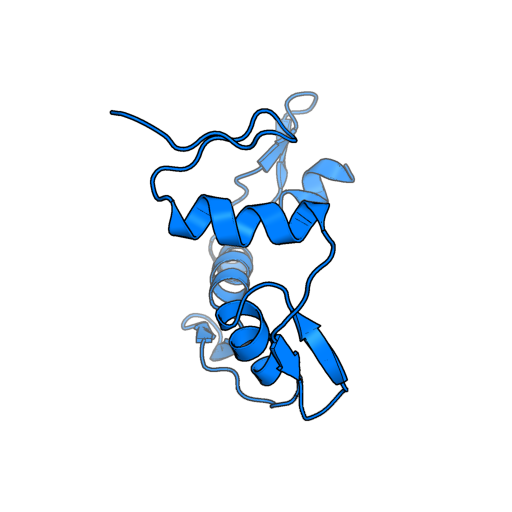M 722 C CA . GLU A 1 89 ? -3.382 16.182 12.870 1.00 98.25 89 GLU A CA 1
ATOM 723 C C . GLU A 1 89 ? -3.143 17.317 11.867 1.00 98.25 89 GLU A C 1
ATOM 725 O O . GLU A 1 89 ? -2.076 17.439 11.263 1.00 98.25 89 GLU A O 1
ATOM 730 N N . CYS A 1 90 ? -4.148 18.172 11.690 1.00 98.25 90 CYS A N 1
ATOM 731 C CA . CYS A 1 90 ? -4.018 19.419 10.958 1.00 98.25 90 CYS A CA 1
ATOM 732 C C . CYS A 1 90 ? -3.318 20.465 11.821 1.00 98.25 90 CYS A C 1
ATOM 734 O O . CYS A 1 90 ? -3.934 21.047 12.709 1.00 98.25 90 CYS A O 1
ATOM 736 N N . GLY A 1 91 ? -2.070 20.793 11.487 1.00 97.56 91 GLY A N 1
ATOM 737 C CA . GLY A 1 91 ? -1.301 21.808 12.216 1.00 97.56 91 GLY A CA 1
ATOM 738 C C . GLY A 1 91 ? -1.896 23.226 12.194 1.00 97.56 91 GLY A C 1
ATOM 739 O O . GLY A 1 91 ? -1.427 24.080 12.935 1.00 97.56 91 GLY A O 1
ATOM 740 N N . LYS A 1 92 ? -2.920 23.504 11.368 1.00 97.38 92 LYS A N 1
ATOM 741 C CA . LYS A 1 92 ? -3.606 24.810 11.341 1.00 97.38 92 LYS A CA 1
ATOM 742 C C . LYS A 1 92 ? -4.798 24.899 12.294 1.00 97.38 92 LYS A C 1
ATOM 744 O O . LYS A 1 92 ? -5.077 25.976 12.802 1.00 97.38 92 LYS A O 1
ATOM 749 N N . CYS A 1 93 ? -5.543 23.809 12.482 1.00 97.75 93 CYS A N 1
ATOM 750 C CA . CYS A 1 93 ? -6.810 23.832 13.227 1.00 97.75 93 CYS A CA 1
ATOM 751 C C . CYS A 1 93 ? -6.929 22.739 14.303 1.00 97.75 93 CYS A C 1
ATOM 753 O O . CYS A 1 93 ? -7.980 22.624 14.928 1.00 97.75 93 CYS A O 1
ATOM 755 N N . GLY A 1 94 ? -5.904 21.901 14.484 1.00 97.19 94 GLY A N 1
ATOM 756 C CA . GLY A 1 94 ? -5.861 20.810 15.465 1.00 97.19 94 GLY A CA 1
ATOM 757 C C . GLY A 1 94 ? -6.768 19.615 15.146 1.00 97.19 94 GLY A C 1
ATOM 758 O O . GLY A 1 94 ? -6.824 18.645 15.902 1.00 97.19 94 GLY A O 1
ATOM 759 N N . LYS A 1 95 ? -7.514 19.635 14.030 1.00 98.12 95 LYS A N 1
ATOM 760 C CA . LYS A 1 95 ? -8.387 18.509 13.667 1.00 98.12 95 LYS A CA 1
ATOM 761 C C . LYS A 1 95 ? -7.557 17.277 13.331 1.00 98.12 95 LYS A C 1
ATOM 763 O O . LYS A 1 95 ? -6.709 17.318 12.445 1.00 98.12 95 LYS A O 1
ATOM 768 N N . SER A 1 96 ? -7.867 16.172 14.003 1.00 97.94 96 SER A N 1
ATOM 769 C CA . SER A 1 96 ? -7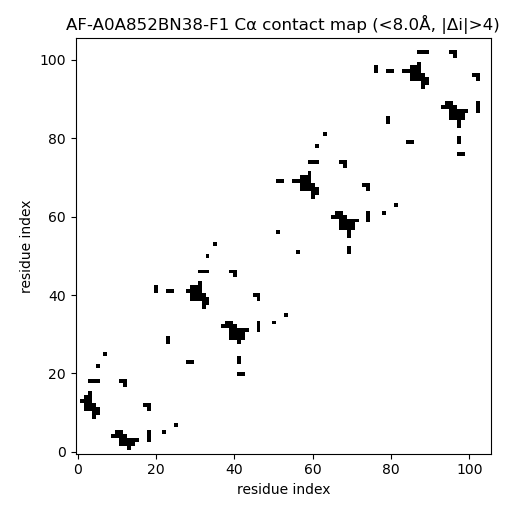.210 14.882 13.802 1.00 97.94 96 SER A CA 1
ATOM 770 C C . SER A 1 96 ? -8.032 13.936 12.921 1.00 97.94 96 SER A C 1
ATOM 772 O O . SER A 1 96 ? -9.263 13.880 13.007 1.00 97.94 96 SER A O 1
ATOM 774 N N . PHE A 1 97 ? -7.343 13.145 12.099 1.00 97.88 97 PHE A N 1
ATOM 775 C CA . PHE A 1 97 ? -7.902 12.214 11.121 1.00 97.88 97 PHE A CA 1
ATOM 776 C C . PHE A 1 97 ? -7.271 10.824 11.256 1.00 97.88 97 PHE A C 1
ATOM 778 O O . PHE A 1 97 ? -6.098 10.676 11.592 1.00 97.88 97 PHE A O 1
ATOM 785 N N . SER A 1 98 ? -8.036 9.777 10.938 1.00 97.00 98 SER A N 1
ATOM 786 C CA . SER A 1 98 ? -7.555 8.383 10.956 1.00 97.00 98 SER A CA 1
ATOM 787 C C . SER A 1 98 ? -6.733 7.999 9.719 1.00 97.00 98 SER A C 1
ATOM 789 O O . SER A 1 98 ? -6.055 6.964 9.714 1.00 97.00 98 SER A O 1
ATOM 791 N N . GLN A 1 99 ? -6.769 8.824 8.666 1.00 96.81 99 GLN A N 1
ATOM 792 C CA . GLN A 1 99 ? -6.052 8.622 7.404 1.00 96.81 99 GLN A CA 1
ATOM 793 C C . GLN A 1 99 ? -5.415 9.925 6.915 1.00 96.81 99 GLN A C 1
ATOM 795 O O . GLN A 1 99 ? -6.056 10.975 6.950 1.00 96.81 99 GLN A O 1
ATOM 800 N N . SER A 1 100 ? -4.199 9.837 6.373 1.00 96.75 100 SER A N 1
ATOM 801 C CA . SER A 1 100 ? -3.473 10.988 5.822 1.00 96.75 100 SER A CA 1
ATOM 802 C C . SER A 1 100 ? -4.210 11.635 4.654 1.00 96.75 100 SER A C 1
ATOM 804 O O . SER A 1 100 ? -4.295 12.851 4.587 1.00 96.75 100 SER A O 1
ATOM 806 N N . SER A 1 101 ? -4.827 10.840 3.778 1.00 96.38 101 SER A N 1
ATOM 807 C CA . SER A 1 101 ? -5.619 11.353 2.652 1.00 96.38 101 SER A CA 1
ATOM 808 C C . SER A 1 101 ? -6.815 12.196 3.095 1.00 96.38 101 SER A C 1
ATOM 810 O O . SER A 1 101 ? -7.214 13.119 2.391 1.00 96.38 101 SER A O 1
ATOM 812 N N . SER A 1 102 ? -7.391 11.891 4.263 1.00 97.38 102 SER A N 1
ATOM 813 C CA . SER A 1 102 ? -8.475 12.695 4.832 1.00 97.38 102 SER A CA 1
ATOM 814 C C . SER A 1 102 ? -7.964 14.040 5.336 1.00 97.38 102 SER A C 1
ATOM 816 O O . SER A 1 102 ? -8.653 15.031 5.137 1.00 97.38 102 SER A O 1
ATOM 818 N N . LEU A 1 103 ? -6.754 14.075 5.908 1.00 97.94 103 LEU A N 1
ATOM 819 C CA . LEU A 1 103 ? -6.069 15.317 6.261 1.00 97.94 103 LEU A CA 1
ATOM 820 C C . LEU A 1 103 ? -5.690 16.129 5.013 1.00 97.94 103 LEU A C 1
ATOM 822 O O . LEU A 1 103 ? -5.917 17.323 4.990 1.00 97.94 103 LEU A O 1
ATOM 826 N N . THR A 1 104 ? -5.155 15.503 3.961 1.00 97.25 104 THR A N 1
ATOM 827 C CA . THR A 1 104 ? -4.771 16.214 2.725 1.00 97.25 104 THR A CA 1
ATOM 828 C C . THR A 1 104 ? -5.958 16.876 2.024 1.00 97.25 104 THR A C 1
ATOM 830 O O . THR A 1 104 ? -5.791 17.906 1.383 1.00 97.25 104 THR A O 1
ATOM 833 N N . ARG A 1 105 ? -7.150 16.273 2.109 1.00 97.19 105 ARG A N 1
ATOM 834 C CA . ARG A 1 105 ? -8.383 16.836 1.538 1.00 97.19 105 ARG A CA 1
ATOM 835 C C . ARG A 1 105 ? -9.001 17.932 2.413 1.00 97.19 105 ARG A C 1
ATOM 837 O O . ARG A 1 105 ? -9.788 18.720 1.899 1.00 97.19 105 ARG A O 1
ATOM 844 N N . HIS A 1 106 ? -8.742 17.890 3.716 1.00 96.44 106 HIS A N 1
ATOM 845 C CA . HIS A 1 106 ? -9.283 18.830 4.691 1.00 96.44 106 HIS A CA 1
ATOM 846 C C . HIS A 1 106 ? -8.636 20.209 4.554 1.00 96.44 106 HIS A C 1
ATOM 848 O O . HIS A 1 106 ? -9.411 21.183 4.688 1.00 96.44 106 HIS A O 1
#

Foldseek 3Di:
DDWDAAPVDRDTHPDPVVNVLVCCVVVVDFPDADPVPRDGHSDVVVSVLVVLVVPPDFPDADPVPRDGHSDPVVNVLVCCVVVVDFPDADPVPRDTHSDVVVNVVD

InterPro domains:
  IPR013087 Zinc finger C2H2-type [PF00096] (4-26)
  IPR013087 Zinc finger C2H2-type [PF00096] (32-54)
  IPR013087 Zinc finger C2H2-type [PF00096] (60-82)
  IPR013087 Zinc finger C2H2-type [P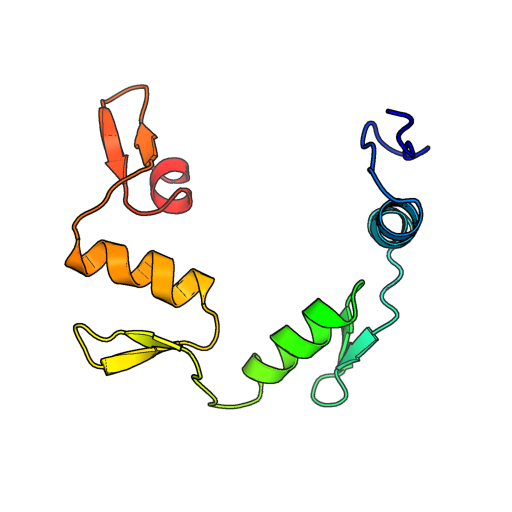F00096] (88-106)
  IPR013087 Zinc finger C2H2-type [PS00028] (6-26)
  IPR013087 Zinc finger C2H2-type [PS00028] (34-54)
  IPR013087 Zinc finger C2H2-type [PS00028] (62-82)
  IPR013087 Zinc finger C2H2-type [PS50157] (4-31)
  IPR013087 Zinc finger C2H2-type [PS50157] (32-59)
  IPR013087 Zinc finger C2H2-type [PS50157] (60-87)
  IPR013087 Zinc finger C2H2-type [PS50157] (88-106)
  IPR013087 Zinc finger C2H2-type [SM00355] (4-26)
  IPR013087 Zinc finger C2H2-type [SM00355] (32-54)
  IPR013087 Zinc finger C2H2-type [SM00355] (60-82)
  IPR013087 Zinc finger C2H2-type [SM00355] (88-106)
  IPR036236 Zinc finger C2H2 superfamily [SSF57667] (12-69)
  IPR036236 Zinc finger C2H2 superfamily [SSF57667] (54-106)